Protein AF-A0A839WJI5-F1 (afdb_monomer)

pLDDT: mean 85.2, std 19.06, range [42.03, 98.69]

Radius of gyration: 20.78 Å; Cα contacts (8 Å, |Δi|>4): 48; chains: 1; bounding box: 55×34×56 Å

Mean predicted aligned error: 10.09 Å

Structure (mmCIF, N/CA/C/O backbone):
data_AF-A0A839WJI5-F1
#
_entry.id   AF-A0A839WJI5-F1
#
loop_
_atom_site.group_PDB
_atom_site.id
_atom_site.type_symbol
_atom_site.label_atom_id
_atom_site.label_alt_id
_atom_site.label_comp_id
_atom_site.label_asym_id
_atom_site.label_entity_id
_atom_site.label_seq_id
_atom_site.pdbx_PDB_ins_code
_atom_site.Cartn_x
_atom_site.Cartn_y
_atom_site.Cartn_z
_atom_site.occupancy
_atom_site.B_iso_or_equiv
_atom_site.auth_seq_id
_atom_site.auth_comp_id
_atom_site.auth_asym_id
_atom_site.auth_atom_id
_atom_site.pdbx_PDB_model_num
ATOM 1 N N . MET A 1 1 ? -25.683 6.630 10.685 1.00 57.75 1 MET A N 1
ATOM 2 C CA . MET A 1 1 ? -24.853 7.140 9.573 1.00 57.75 1 MET A CA 1
ATOM 3 C C . MET A 1 1 ? -23.669 6.210 9.423 1.00 57.75 1 MET A C 1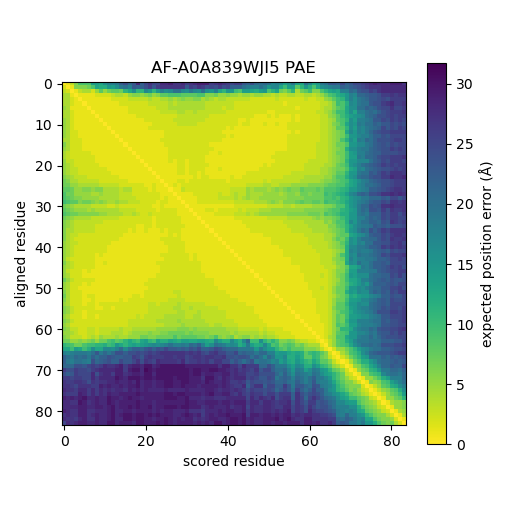
ATOM 5 O O . MET A 1 1 ? -23.229 5.673 10.437 1.00 57.75 1 MET A O 1
ATOM 9 N N . ALA A 1 2 ? -23.222 5.950 8.194 1.00 63.03 2 ALA A N 1
ATOM 10 C CA . ALA A 1 2 ? -21.978 5.220 7.992 1.00 63.03 2 ALA A CA 1
ATOM 11 C C . ALA A 1 2 ? -20.839 5.971 8.696 1.00 63.03 2 ALA A C 1
ATOM 13 O O . ALA A 1 2 ? -20.884 7.192 8.831 1.00 63.03 2 ALA A O 1
ATOM 14 N N . ASP A 1 3 ? -19.866 5.235 9.218 1.00 86.06 3 ASP A N 1
ATOM 15 C CA . ASP A 1 3 ? -18.728 5.843 9.891 1.00 86.06 3 ASP A CA 1
ATOM 16 C C . ASP A 1 3 ? -17.810 6.430 8.812 1.00 86.06 3 ASP A C 1
ATOM 18 O O . ASP A 1 3 ? -16.999 5.716 8.221 1.00 86.06 3 ASP A O 1
ATOM 22 N N . ASP A 1 4 ? -18.000 7.713 8.493 1.00 90.81 4 ASP A N 1
ATOM 23 C CA . ASP A 1 4 ? -17.281 8.405 7.415 1.00 90.81 4 ASP A CA 1
ATOM 24 C C . ASP A 1 4 ? -15.759 8.296 7.581 1.00 90.81 4 ASP A C 1
ATOM 26 O O . ASP A 1 4 ? -15.015 8.279 6.599 1.00 90.81 4 ASP A O 1
ATOM 30 N N . VAL A 1 5 ? -15.274 8.153 8.820 1.00 91.06 5 VAL A N 1
ATOM 31 C CA . VAL A 1 5 ? -13.859 7.889 9.102 1.00 91.06 5 VAL A CA 1
ATOM 32 C C . VAL A 1 5 ? -13.451 6.525 8.545 1.00 91.06 5 VAL A C 1
ATOM 34 O O . VAL A 1 5 ? -12.457 6.437 7.823 1.00 91.06 5 VAL A O 1
ATOM 37 N N . LEU A 1 6 ? -14.220 5.469 8.823 1.00 94.94 6 LEU A N 1
ATOM 38 C CA . LEU A 1 6 ? -13.940 4.125 8.307 1.00 94.94 6 LEU A CA 1
ATOM 39 C C . LEU A 1 6 ? -14.074 4.056 6.783 1.00 94.94 6 LEU A C 1
ATOM 41 O O . LEU A 1 6 ? -13.222 3.448 6.139 1.00 94.94 6 LEU A O 1
ATOM 45 N N . LEU A 1 7 ? -15.080 4.716 6.201 1.00 96.19 7 LEU A N 1
ATOM 46 C CA . LEU A 1 7 ? -15.251 4.777 4.744 1.00 96.19 7 LEU A CA 1
ATOM 47 C C . LEU A 1 7 ? -14.056 5.450 4.060 1.00 96.19 7 LEU A C 1
ATOM 49 O O . LEU A 1 7 ? -13.504 4.919 3.096 1.00 96.19 7 LEU A O 1
ATOM 53 N N . ASN A 1 8 ? -13.597 6.585 4.590 1.00 95.00 8 ASN A N 1
ATOM 54 C CA . ASN A 1 8 ? -12.438 7.288 4.043 1.00 95.00 8 ASN A CA 1
ATOM 55 C C . ASN A 1 8 ? -11.145 6.468 4.161 1.00 95.00 8 ASN A C 1
ATOM 57 O O . ASN A 1 8 ? -10.306 6.484 3.251 1.00 95.00 8 ASN A O 1
ATOM 61 N N . LYS A 1 9 ? -10.971 5.728 5.262 1.00 96.25 9 LYS A N 1
ATOM 62 C CA . LYS A 1 9 ? -9.814 4.842 5.445 1.00 96.25 9 LYS A CA 1
ATOM 63 C C . LYS A 1 9 ? -9.874 3.631 4.514 1.00 96.25 9 LYS A C 1
ATOM 65 O O . LYS A 1 9 ? -8.863 3.341 3.880 1.00 96.25 9 LYS A O 1
ATOM 70 N N . ALA A 1 10 ? -11.040 3.014 4.325 1.00 97.81 10 ALA A N 1
ATOM 71 C CA . ALA A 1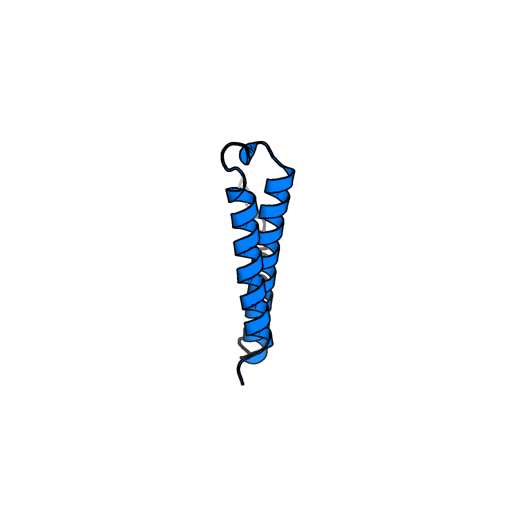 10 ? -11.229 1.943 3.345 1.00 97.81 10 ALA A CA 1
ATOM 72 C C . ALA A 1 10 ? -10.893 2.413 1.918 1.00 97.81 10 ALA A C 1
ATOM 74 O O . ALA A 1 10 ? -10.062 1.803 1.247 1.00 97.81 10 ALA A O 1
ATOM 75 N N . ALA A 1 11 ? -11.415 3.571 1.501 1.00 97.94 11 ALA A N 1
ATOM 76 C CA . ALA A 1 11 ? -11.093 4.155 0.199 1.00 97.94 11 ALA A CA 1
ATOM 77 C C . ALA A 1 11 ? -9.590 4.470 0.050 1.00 97.94 11 ALA A C 1
ATOM 79 O O . ALA A 1 11 ? -9.027 4.395 -1.044 1.00 97.94 11 ALA A O 1
ATOM 80 N N . THR A 1 12 ? -8.914 4.824 1.147 1.00 98.12 12 THR A N 1
ATOM 81 C CA . THR A 1 12 ? -7.456 5.019 1.157 1.00 98.12 12 THR A CA 1
ATOM 82 C C . THR A 1 12 ? -6.716 3.703 0.931 1.00 98.12 12 THR A C 1
ATOM 84 O O . THR A 1 12 ? -5.841 3.657 0.067 1.00 98.12 12 THR A O 1
ATOM 87 N N . ILE A 1 13 ? -7.103 2.632 1.633 1.00 98.62 13 ILE A N 1
ATOM 88 C CA . ILE A 1 13 ? -6.536 1.288 1.454 1.00 98.62 13 ILE A CA 1
ATOM 89 C C . ILE A 1 13 ? -6.685 0.840 -0.002 1.00 98.62 13 ILE A C 1
ATOM 91 O O . ILE A 1 13 ? -5.697 0.455 -0.624 1.00 98.62 13 ILE A O 1
ATOM 95 N N . GLU A 1 14 ? -7.887 0.945 -0.571 1.00 98.56 14 GLU A N 1
ATOM 96 C CA . GLU A 1 14 ? -8.161 0.536 -1.954 1.00 98.56 14 GLU A CA 1
ATOM 97 C C . GLU A 1 14 ? -7.279 1.275 -2.965 1.00 98.56 14 GLU A C 1
ATOM 99 O O . GLU A 1 14 ? -6.669 0.651 -3.838 1.00 98.56 14 GLU A O 1
ATOM 104 N N . ARG A 1 15 ? -7.154 2.603 -2.830 1.00 98.69 15 ARG A N 1
ATOM 105 C CA . ARG A 1 15 ? -6.284 3.402 -3.705 1.00 98.69 15 ARG A CA 1
ATOM 106 C C . ARG A 1 15 ? -4.823 2.990 -3.571 1.00 98.69 15 ARG A C 1
ATOM 108 O O . ARG A 1 15 ? -4.165 2.817 -4.591 1.00 98.69 15 ARG A O 1
ATOM 115 N N . CYS A 1 16 ? -4.324 2.826 -2.350 1.00 98.69 16 CYS A N 1
ATOM 116 C CA . CYS A 1 16 ? -2.943 2.426 -2.096 1.00 98.69 16 CYS A CA 1
ATOM 117 C C . CYS A 1 16 ? -2.635 1.036 -2.671 1.00 98.69 16 CYS A C 1
ATOM 119 O O . CYS A 1 16 ? -1.661 0.877 -3.403 1.00 98.69 16 CYS A O 1
ATOM 121 N N . VAL A 1 17 ? -3.499 0.047 -2.433 1.00 98.69 17 VAL A N 1
ATOM 122 C CA . VAL A 1 17 ? -3.340 -1.304 -2.996 1.00 98.69 17 VAL A CA 1
ATOM 123 C C . VAL A 1 17 ? -3.374 -1.269 -4.524 1.00 98.69 17 VAL A C 1
ATOM 125 O O . VAL A 1 17 ? -2.539 -1.903 -5.169 1.00 98.69 17 VAL A O 1
ATOM 128 N N . ARG A 1 18 ? -4.297 -0.502 -5.119 1.00 98.69 18 ARG A N 1
ATOM 129 C CA . ARG A 1 18 ? -4.347 -0.319 -6.574 1.00 98.69 18 ARG A CA 1
ATOM 130 C C . ARG A 1 18 ? -3.047 0.283 -7.106 1.00 98.69 18 ARG A C 1
ATOM 132 O O . ARG A 1 18 ? -2.490 -0.265 -8.049 1.00 98.69 18 ARG A O 1
ATOM 139 N N . ARG A 1 19 ? -2.535 1.352 -6.488 1.00 98.62 19 ARG A N 1
ATOM 140 C CA . ARG A 1 19 ? -1.268 1.981 -6.895 1.00 98.62 19 ARG A CA 1
ATOM 141 C C . ARG A 1 19 ? -0.091 1.015 -6.810 1.00 98.62 19 ARG A C 1
ATOM 143 O O . ARG A 1 19 ? 0.666 0.923 -7.763 1.00 98.62 19 ARG A O 1
ATOM 150 N N . ALA A 1 20 ? 0.030 0.245 -5.729 1.00 98.44 20 ALA A N 1
ATOM 151 C CA . ALA A 1 20 ? 1.094 -0.753 -5.610 1.00 98.44 20 ALA A CA 1
ATOM 152 C C . ALA A 1 20 ? 1.045 -1.796 -6.744 1.00 98.44 20 ALA A C 1
ATOM 154 O O . ALA A 1 20 ? 2.078 -2.178 -7.289 1.00 98.44 20 ALA A O 1
ATOM 155 N N . ARG A 1 21 ? -0.162 -2.224 -7.140 1.00 98.31 21 ARG A N 1
ATOM 156 C CA . ARG A 1 21 ? -0.354 -3.139 -8.276 1.00 98.31 21 ARG A CA 1
ATOM 157 C C . ARG A 1 21 ? -0.035 -2.487 -9.617 1.00 98.31 21 ARG A C 1
ATOM 159 O O . ARG A 1 21 ? 0.548 -3.151 -10.462 1.00 98.31 21 ARG A O 1
ATOM 166 N N . GLU A 1 22 ? -0.397 -1.220 -9.813 1.00 98.38 22 GLU A N 1
ATOM 167 C CA . GLU A 1 22 ? -0.049 -0.451 -11.018 1.00 98.38 22 GLU A CA 1
ATOM 168 C C . GLU A 1 22 ? 1.469 -0.315 -11.172 1.00 98.38 22 GLU A C 1
ATOM 170 O O . GLU A 1 22 ? 1.993 -0.547 -12.262 1.00 98.38 22 GLU A O 1
ATOM 175 N N . GLU A 1 23 ? 2.179 -0.021 -10.077 1.00 98.00 23 GLU A N 1
ATOM 176 C CA . GLU A 1 23 ? 3.641 0.060 -10.087 1.00 98.00 23 GLU A CA 1
ATOM 177 C C . GLU A 1 23 ? 4.284 -1.266 -10.475 1.00 98.00 23 GLU A C 1
ATOM 179 O O . GLU A 1 23 ? 5.260 -1.249 -11.211 1.00 98.00 23 GLU A O 1
ATOM 184 N N . TYR A 1 24 ? 3.736 -2.409 -10.059 1.00 96.62 24 TYR A N 1
ATOM 185 C CA . TYR A 1 24 ? 4.203 -3.722 -10.516 1.00 96.62 24 TYR A CA 1
ATOM 186 C C . TYR A 1 24 ? 3.834 -3.990 -11.985 1.00 96.62 24 TYR A C 1
ATOM 188 O O . TYR A 1 24 ? 4.687 -4.353 -12.793 1.00 96.62 24 TYR A O 1
ATOM 196 N N . ALA A 1 25 ? 2.572 -3.760 -12.352 1.00 97.38 25 ALA A N 1
ATOM 197 C CA . ALA A 1 25 ? 2.010 -4.120 -13.653 1.00 97.38 25 ALA A CA 1
ATOM 198 C C . ALA A 1 25 ? 2.544 -3.288 -14.828 1.00 97.38 25 ALA A C 1
ATOM 200 O O . ALA A 1 25 ? 2.428 -3.725 -15.970 1.00 97.38 25 ALA A O 1
ATOM 201 N N . ARG A 1 26 ? 3.117 -2.106 -14.570 1.00 96.00 26 ARG A N 1
ATOM 202 C CA . ARG A 1 26 ? 3.653 -1.221 -15.616 1.00 96.00 26 ARG A CA 1
ATOM 203 C C . ARG A 1 26 ? 4.697 -1.904 -16.511 1.00 96.00 26 ARG A C 1
ATOM 205 O O . ARG A 1 26 ? 4.701 -1.674 -17.711 1.00 96.00 26 ARG A O 1
ATOM 212 N N . ASP A 1 27 ? 5.554 -2.722 -15.918 1.00 94.88 27 ASP A N 1
ATOM 213 C CA . ASP A 1 27 ? 6.471 -3.649 -16.586 1.00 94.88 27 ASP A CA 1
ATOM 214 C C . ASP A 1 27 ? 6.978 -4.644 -15.526 1.00 94.88 27 ASP A C 1
ATOM 216 O O . ASP A 1 27 ? 7.853 -4.280 -14.730 1.00 94.88 27 ASP A O 1
ATOM 220 N N . PRO A 1 28 ? 6.385 -5.849 -15.446 1.00 94.56 28 PRO A N 1
ATOM 221 C CA . PRO A 1 28 ? 6.778 -6.877 -14.485 1.00 94.56 28 PRO A CA 1
ATOM 222 C C . PRO A 1 28 ? 8.143 -7.509 -14.766 1.00 94.56 28 PRO A C 1
ATOM 224 O O . PRO A 1 28 ? 8.753 -8.037 -13.840 1.00 94.56 28 PRO A O 1
ATOM 227 N N . ALA A 1 29 ? 8.613 -7.483 -16.019 1.00 97.31 29 ALA A N 1
ATOM 228 C CA . ALA A 1 29 ? 9.858 -8.142 -16.405 1.00 97.31 29 ALA A CA 1
ATOM 229 C C . ALA A 1 29 ? 11.080 -7.395 -15.856 1.00 97.31 29 ALA A C 1
ATOM 231 O O . ALA A 1 29 ? 12.041 -8.026 -15.431 1.00 97.31 29 ALA A O 1
ATOM 232 N N . THR A 1 30 ? 11.011 -6.062 -15.812 1.00 96.38 30 THR A N 1
ATOM 233 C CA . THR A 1 30 ? 12.086 -5.189 -15.303 1.00 96.38 30 THR A CA 1
ATOM 234 C C . THR A 1 30 ? 11.860 -4.713 -13.868 1.00 96.38 30 THR A C 1
ATOM 236 O O . THR A 1 30 ? 12.721 -4.059 -13.284 1.00 96.38 30 THR A O 1
ATOM 239 N N . PHE A 1 31 ? 10.717 -5.047 -13.257 1.00 96.88 31 PHE A N 1
ATOM 240 C CA . PHE A 1 31 ? 10.362 -4.560 -11.921 1.00 96.88 31 PHE A CA 1
ATOM 241 C C . PHE A 1 31 ? 11.401 -4.921 -10.851 1.00 96.88 31 PHE A C 1
ATOM 243 O O . PHE A 1 31 ? 11.607 -4.140 -9.928 1.00 96.88 31 PHE A O 1
ATOM 250 N N . GLY A 1 32 ? 12.063 -6.078 -10.974 1.00 97.12 32 GLY A N 1
ATOM 251 C CA . GLY A 1 32 ? 13.115 -6.525 -10.052 1.00 97.12 32 GLY A CA 1
ATOM 252 C C . GLY A 1 32 ? 14.373 -5.649 -10.049 1.00 97.12 32 GLY A C 1
ATOM 253 O O . GLY A 1 32 ? 15.056 -5.590 -9.027 1.00 97.12 32 GLY A O 1
ATOM 254 N N . ASP A 1 33 ? 14.616 -4.914 -11.133 1.00 97.69 33 ASP A N 1
ATOM 255 C CA . ASP A 1 33 ? 15.790 -4.052 -11.301 1.00 97.69 33 ASP A CA 1
ATOM 256 C C . ASP A 1 33 ? 15.446 -2.555 -11.156 1.00 97.69 33 ASP A C 1
ATOM 258 O O . ASP A 1 33 ? 16.318 -1.728 -10.892 1.00 97.69 33 ASP A O 1
ATOM 262 N N . ASP A 1 34 ? 14.167 -2.183 -11.277 1.00 97.69 34 ASP A N 1
ATOM 263 C CA . ASP A 1 34 ? 13.697 -0.809 -11.070 1.00 97.69 34 ASP A CA 1
ATOM 264 C C . ASP A 1 34 ? 13.362 -0.543 -9.591 1.00 97.69 34 ASP A C 1
ATOM 266 O O . ASP A 1 34 ? 12.214 -0.642 -9.141 1.00 97.69 34 ASP A O 1
ATOM 270 N N . HIS A 1 35 ? 14.384 -0.166 -8.818 1.00 97.75 35 HIS A N 1
ATOM 271 C CA . HIS A 1 35 ? 14.234 0.148 -7.393 1.00 97.75 35 HIS A CA 1
ATOM 272 C C . HIS A 1 35 ? 13.310 1.339 -7.115 1.00 97.75 35 HIS A C 1
ATOM 274 O O . HIS A 1 35 ? 12.646 1.366 -6.083 1.00 97.75 35 HIS A O 1
ATOM 280 N N . THR A 1 36 ? 13.189 2.294 -8.042 1.00 97.88 36 THR A N 1
ATOM 281 C CA . THR A 1 36 ? 12.286 3.440 -7.847 1.00 97.88 36 THR A CA 1
ATOM 282 C C . THR A 1 36 ? 10.829 2.975 -7.841 1.00 97.88 36 THR A C 1
ATOM 284 O O . THR A 1 36 ? 10.034 3.401 -6.998 1.00 97.88 36 THR A O 1
ATOM 287 N N . ARG A 1 37 ? 10.468 2.057 -8.746 1.00 97.62 37 ARG A N 1
ATOM 288 C CA . ARG A 1 37 ? 9.127 1.450 -8.771 1.00 97.62 37 ARG A CA 1
ATOM 289 C C . ARG A 1 37 ? 8.889 0.515 -7.590 1.00 97.62 37 ARG A C 1
ATOM 291 O O . ARG A 1 37 ? 7.776 0.492 -7.061 1.00 97.62 37 ARG A O 1
ATOM 298 N N . GLN A 1 38 ? 9.908 -0.216 -7.140 1.00 98.44 38 GLN A N 1
ATOM 299 C CA . GLN A 1 38 ? 9.809 -1.026 -5.920 1.00 98.44 38 GLN A CA 1
ATOM 300 C C . GLN A 1 38 ? 9.514 -0.159 -4.697 1.00 98.44 38 GLN A C 1
ATOM 302 O O . GLN A 1 38 ? 8.560 -0.441 -3.970 1.00 98.44 38 GLN A O 1
ATOM 307 N N . ASP A 1 39 ? 10.262 0.927 -4.511 1.00 98.50 39 ASP A N 1
ATOM 308 C CA . ASP A 1 39 ? 10.063 1.861 -3.404 1.00 98.50 39 ASP A CA 1
ATOM 309 C C . ASP A 1 39 ? 8.664 2.483 -3.448 1.00 98.50 39 ASP A C 1
ATOM 311 O O . ASP A 1 39 ? 7.971 2.550 -2.429 1.00 98.50 39 ASP A O 1
ATOM 315 N N . ALA A 1 40 ? 8.186 2.860 -4.637 1.00 98.31 40 ALA A N 1
ATOM 316 C CA . ALA A 1 40 ? 6.827 3.358 -4.818 1.00 98.31 40 ALA A CA 1
ATOM 317 C C . ALA A 1 40 ? 5.759 2.308 -4.451 1.00 98.31 40 ALA A C 1
ATOM 319 O O . ALA A 1 40 ? 4.770 2.636 -3.782 1.00 98.31 40 ALA A O 1
ATOM 320 N N . ALA A 1 41 ? 5.939 1.044 -4.845 1.00 98.38 41 ALA A N 1
ATOM 321 C CA . ALA A 1 41 ? 5.020 -0.040 -4.500 1.00 98.38 41 ALA A CA 1
ATOM 322 C C . ALA A 1 41 ? 5.009 -0.315 -2.986 1.00 98.38 41 ALA A C 1
ATOM 324 O O . ALA A 1 41 ? 3.936 -0.374 -2.376 1.00 98.38 41 ALA A O 1
ATOM 325 N N . ILE A 1 42 ? 6.189 -0.410 -2.367 1.00 98.44 42 ILE A N 1
ATOM 326 C CA . ILE A 1 42 ? 6.361 -0.626 -0.924 1.00 98.44 42 ILE A CA 1
ATOM 327 C C . ILE A 1 42 ? 5.717 0.512 -0.131 1.00 98.44 42 ILE A C 1
ATOM 329 O O . ILE A 1 42 ? 4.944 0.255 0.793 1.00 98.44 42 ILE A O 1
ATOM 333 N N . LEU A 1 43 ? 5.962 1.764 -0.521 1.00 98.69 43 LEU A N 1
ATOM 334 C CA . LEU A 1 43 ? 5.395 2.937 0.139 1.00 98.69 43 LEU A CA 1
ATOM 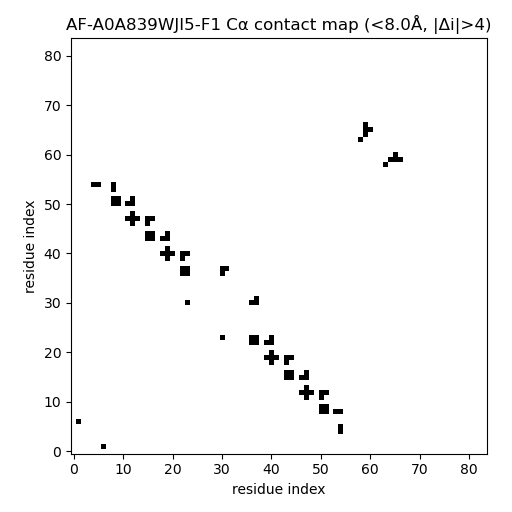335 C C . LEU A 1 43 ? 3.862 2.934 0.101 1.00 98.69 43 LEU A C 1
ATOM 337 O O . LEU A 1 43 ? 3.202 3.286 1.080 1.00 98.69 43 LEU A O 1
ATOM 341 N N . ASN A 1 44 ? 3.267 2.516 -1.016 1.00 98.69 44 ASN A N 1
ATOM 342 C CA . ASN A 1 44 ? 1.817 2.375 -1.104 1.00 98.69 44 ASN A CA 1
ATOM 343 C C . ASN A 1 44 ? 1.290 1.253 -0.194 1.00 98.69 44 ASN A C 1
ATOM 345 O O . ASN A 1 44 ? 0.270 1.446 0.467 1.00 98.69 44 ASN A O 1
ATOM 349 N N . ILE A 1 45 ? 1.989 0.120 -0.088 1.00 98.50 45 ILE A N 1
ATOM 350 C CA . ILE A 1 45 ? 1.617 -0.958 0.843 1.00 98.50 45 ILE A CA 1
ATOM 351 C C . ILE A 1 45 ? 1.703 -0.476 2.300 1.00 98.50 45 ILE A C 1
ATOM 353 O O . ILE A 1 45 ? 0.773 -0.704 3.073 1.00 98.50 45 ILE A O 1
ATOM 357 N N . GLN A 1 46 ? 2.764 0.245 2.672 1.00 98.69 46 GLN A N 1
ATOM 358 C CA . GLN A 1 46 ? 2.918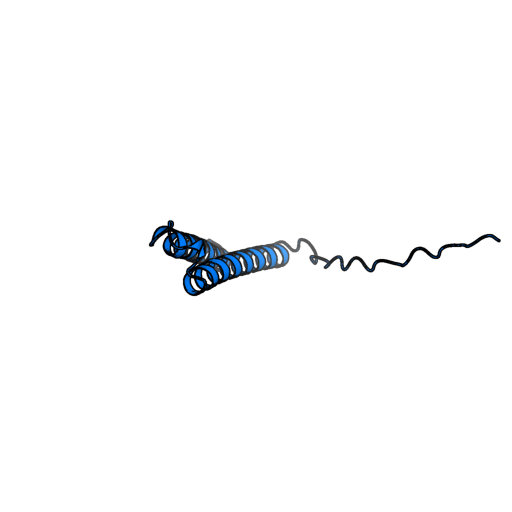 0.821 4.014 1.00 98.69 46 GLN A CA 1
ATOM 359 C C . GLN A 1 46 ? 1.754 1.757 4.368 1.00 98.69 46 GLN A C 1
ATOM 361 O O . GLN A 1 46 ? 1.136 1.597 5.420 1.00 98.69 46 GLN A O 1
ATOM 366 N N . ARG A 1 47 ? 1.375 2.659 3.454 1.00 98.62 47 ARG A N 1
ATOM 367 C CA . ARG A 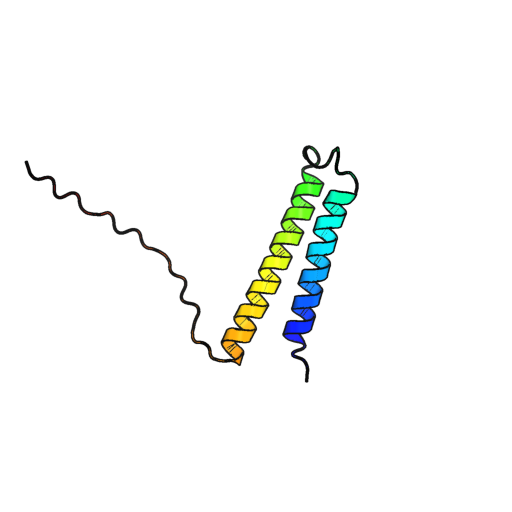1 47 ? 0.229 3.569 3.637 1.00 98.62 47 ARG A CA 1
ATOM 368 C C . ARG A 1 47 ? -1.103 2.833 3.793 1.00 98.62 47 ARG A C 1
ATOM 370 O O . ARG A 1 47 ? -1.947 3.250 4.586 1.00 98.62 47 ARG A O 1
ATOM 377 N N . ALA A 1 48 ? -1.305 1.732 3.067 1.00 98.62 48 ALA A N 1
ATOM 378 C CA . ALA A 1 48 ? -2.488 0.890 3.246 1.00 98.62 48 ALA A CA 1
ATOM 379 C C . ALA A 1 48 ? -2.521 0.263 4.652 1.00 98.62 48 ALA A C 1
ATOM 381 O O . ALA A 1 48 ? -3.559 0.283 5.316 1.00 98.62 48 ALA A O 1
ATOM 382 N N . CYS A 1 49 ? -1.382 -0.238 5.138 1.00 98.56 49 CYS A N 1
ATOM 383 C CA . CYS A 1 49 ? -1.264 -0.784 6.489 1.00 98.56 49 CYS A CA 1
ATOM 384 C C . CYS A 1 49 ? -1.536 0.273 7.569 1.00 98.56 49 CYS A C 1
ATOM 386 O O . CYS A 1 49 ? -2.256 -0.007 8.525 1.00 98.56 49 CYS A O 1
ATOM 388 N N . GLU A 1 50 ? -1.019 1.492 7.415 1.00 98.38 50 GLU A N 1
ATOM 389 C CA . GLU A 1 50 ? -1.297 2.608 8.331 1.00 98.38 50 GLU A CA 1
ATOM 390 C C . GLU A 1 50 ? -2.792 2.945 8.380 1.00 98.38 50 GLU A C 1
ATOM 392 O O . GLU A 1 50 ? -3.368 3.040 9.463 1.00 98.38 50 GLU A O 1
ATOM 397 N N . ALA A 1 51 ? -3.458 3.030 7.224 1.00 98.06 51 ALA A N 1
ATOM 398 C CA . ALA A 1 51 ? -4.899 3.269 7.172 1.00 98.06 51 ALA A CA 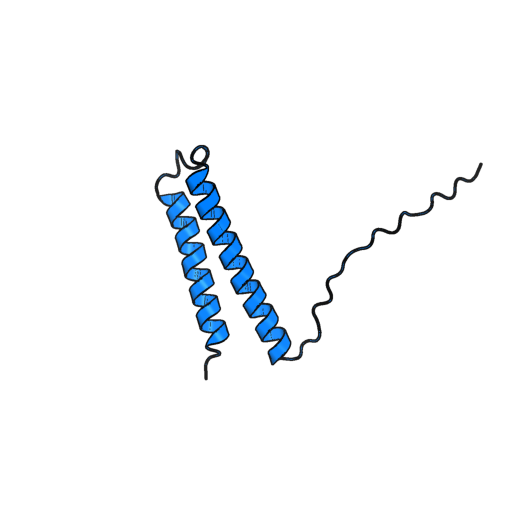1
ATOM 399 C C . ALA A 1 51 ? -5.706 2.152 7.864 1.00 98.06 51 ALA A C 1
ATOM 401 O O . ALA A 1 51 ? -6.690 2.442 8.548 1.00 98.06 51 ALA A O 1
ATOM 402 N N . ALA A 1 52 ? -5.275 0.893 7.745 1.00 98.00 52 ALA A N 1
ATOM 403 C CA . ALA A 1 52 ? -5.895 -0.234 8.440 1.00 98.00 52 ALA A CA 1
ATOM 404 C C . ALA A 1 52 ? -5.666 -0.183 9.963 1.00 98.00 52 ALA A C 1
ATOM 406 O O . ALA A 1 52 ? -6.585 -0.452 10.741 1.00 98.00 52 ALA A O 1
ATOM 407 N N . LEU A 1 53 ? -4.466 0.206 10.407 1.00 96.69 53 LEU A N 1
ATOM 408 C CA . LEU A 1 53 ? -4.168 0.414 11.826 1.00 96.69 53 LEU A CA 1
ATOM 409 C C . LEU A 1 53 ? -5.019 1.542 12.414 1.00 96.69 53 LEU A C 1
ATOM 411 O O . LEU A 1 53 ? -5.572 1.380 13.502 1.00 96.69 53 LEU A O 1
ATOM 415 N N . ASP A 1 54 ? -5.177 2.647 11.688 1.00 95.38 54 ASP A N 1
ATOM 416 C CA . ASP A 1 54 ? -6.032 3.763 12.093 1.00 95.38 54 ASP A CA 1
ATOM 417 C C . ASP A 1 54 ? -7.498 3.337 12.236 1.00 95.38 54 ASP A C 1
ATOM 419 O O . ASP A 1 54 ? -8.149 3.708 13.215 1.00 95.38 54 ASP A O 1
ATOM 423 N N . MET A 1 55 ? -8.015 2.516 11.310 1.00 95.31 55 MET A N 1
ATOM 424 C CA . MET A 1 55 ? -9.359 1.933 11.429 1.00 95.31 55 MET A CA 1
ATOM 425 C C . MET A 1 55 ? -9.497 1.090 12.696 1.00 95.31 55 MET A C 1
ATOM 427 O O . MET A 1 55 ? -10.462 1.251 13.442 1.00 95.31 55 MET A O 1
ATOM 431 N N . GLY A 1 56 ? -8.524 0.215 12.965 1.00 93.00 56 GLY A N 1
ATOM 432 C CA . GLY A 1 56 ? -8.515 -0.608 14.173 1.00 93.00 56 GLY A CA 1
ATOM 433 C C . GLY A 1 56 ? -8.506 0.240 15.446 1.00 93.00 56 GLY A C 1
ATOM 434 O O . GLY A 1 56 ? -9.285 -0.008 16.364 1.00 93.00 56 GLY A O 1
ATOM 435 N N . GLN A 1 57 ? -7.683 1.290 15.491 1.00 91.69 57 GLN A N 1
ATOM 436 C CA . GLN A 1 57 ? -7.646 2.221 16.622 1.00 91.69 57 GLN A CA 1
ATOM 437 C C . GLN A 1 57 ? -8.968 2.971 16.803 1.00 91.69 57 GLN A C 1
ATOM 439 O O . GLN A 1 57 ? -9.416 3.149 17.937 1.00 91.69 57 GLN A O 1
ATOM 444 N N . HIS A 1 58 ? -9.588 3.413 15.707 1.00 92.31 58 HIS A N 1
ATOM 445 C CA . HIS A 1 58 ? -10.889 4.078 15.735 1.00 92.31 58 HIS A CA 1
ATOM 446 C C . HIS A 1 58 ? -11.967 3.164 16.319 1.00 92.31 58 HIS A C 1
ATOM 448 O O . HIS A 1 58 ? -12.647 3.553 17.268 1.00 92.31 58 HIS A O 1
ATOM 454 N N . LEU A 1 59 ? -12.048 1.921 15.837 1.00 91.75 59 LEU A N 1
ATOM 455 C CA . LEU A 1 59 ? -12.985 0.917 16.344 1.00 91.75 59 LEU A CA 1
ATOM 456 C C . LEU A 1 59 ? -12.756 0.614 17.823 1.00 91.75 59 LEU A C 1
ATOM 458 O O . LEU A 1 59 ? -13.703 0.626 18.601 1.00 91.75 59 LEU A O 1
ATOM 462 N N . ILE A 1 60 ? -11.505 0.415 18.244 1.00 90.38 60 ILE A N 1
ATOM 463 C CA . ILE A 1 60 ? -11.193 0.145 19.651 1.00 90.38 60 ILE A CA 1
ATOM 464 C C . ILE A 1 60 ? -11.649 1.297 20.558 1.00 90.38 60 ILE A C 1
ATOM 466 O O . ILE A 1 60 ? -12.218 1.045 21.622 1.00 90.38 60 ILE A O 1
ATOM 470 N N . ARG A 1 61 ? -11.415 2.556 20.159 1.00 88.62 61 ARG A N 1
ATOM 471 C CA . ARG A 1 61 ? -11.847 3.732 20.935 1.00 88.62 61 ARG A CA 1
ATOM 472 C C . ARG A 1 61 ? -13.369 3.852 20.972 1.00 88.62 61 ARG A C 1
ATOM 474 O O . ARG A 1 61 ? -13.923 4.106 22.040 1.00 88.62 61 ARG A O 1
ATOM 481 N N . ARG A 1 62 ? -14.027 3.662 19.826 1.00 88.75 62 ARG A N 1
ATOM 482 C CA . ARG A 1 62 ? -15.483 3.774 19.679 1.00 88.75 62 ARG A CA 1
ATOM 483 C C . ARG A 1 62 ? -16.217 2.705 20.488 1.00 88.75 62 ARG A C 1
ATOM 485 O O . ARG A 1 62 ? -17.119 3.032 21.250 1.00 88.75 62 ARG A O 1
ATOM 492 N N . GLU A 1 63 ? -15.783 1.458 20.361 1.00 89.81 63 GLU A N 1
ATOM 493 C CA . GLU A 1 63 ? -16.405 0.292 20.996 1.00 89.81 63 GLU A CA 1
ATOM 494 C C . GLU A 1 63 ? -15.854 0.024 22.411 1.00 89.81 63 GLU A C 1
ATOM 496 O O . GLU A 1 63 ? -16.257 -0.925 23.078 1.00 89.81 63 GLU A O 1
ATOM 501 N N . ARG A 1 64 ? -14.921 0.863 22.891 1.00 83.56 64 ARG A N 1
ATOM 502 C CA . ARG A 1 64 ? -14.294 0.775 24.223 1.00 83.56 64 ARG A CA 1
ATOM 503 C C . ARG A 1 64 ? -13.705 -0.610 24.532 1.00 83.56 64 ARG A C 1
ATOM 505 O O . ARG A 1 64 ? -13.735 -1.052 25.677 1.00 83.56 64 ARG A O 1
ATOM 512 N N . ILE A 1 65 ? -13.087 -1.260 23.542 1.00 81.62 65 ILE A N 1
ATOM 513 C CA . ILE A 1 65 ? -12.559 -2.646 23.616 1.00 81.62 65 ILE A CA 1
ATOM 514 C C . ILE A 1 65 ? -11.306 -2.763 24.532 1.00 81.62 65 ILE A C 1
ATOM 516 O O . ILE A 1 65 ? -10.652 -3.799 24.620 1.00 81.62 65 ILE A O 1
ATOM 520 N N . GLY A 1 66 ? -10.971 -1.716 25.292 1.00 69.88 66 GLY A N 1
ATOM 521 C CA . GLY A 1 66 ? -9.754 -1.638 26.100 1.00 69.88 66 GLY A CA 1
ATOM 522 C C . GLY A 1 66 ? -8.523 -1.258 25.271 1.00 69.88 66 GLY A C 1
ATOM 523 O O . GLY A 1 66 ? -8.551 -1.208 24.045 1.00 69.88 66 GLY A O 1
ATOM 524 N N . ILE A 1 67 ? -7.422 -0.914 25.942 1.00 63.00 67 ILE A N 1
ATOM 525 C CA . ILE A 1 67 ? 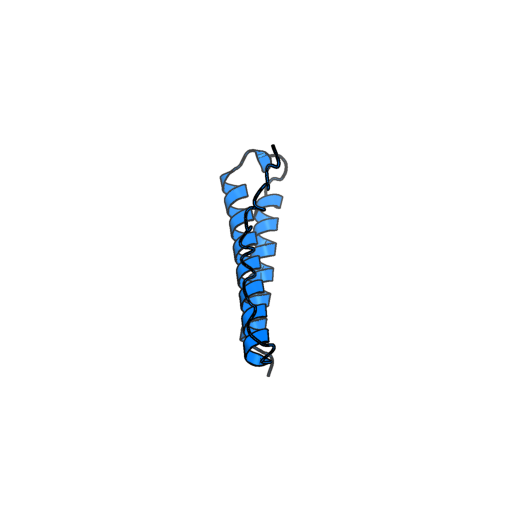-6.211 -0.407 25.279 1.00 63.00 67 ILE A CA 1
ATOM 526 C C . ILE A 1 67 ? -5.462 -1.578 24.615 1.00 63.00 67 ILE A C 1
ATOM 528 O O . ILE A 1 67 ? -5.159 -2.553 25.310 1.00 63.00 67 ILE A O 1
ATOM 532 N N . PRO A 1 68 ? -5.066 -1.489 23.328 1.00 58.25 68 PRO A N 1
ATOM 533 C CA . PRO A 1 68 ? -4.141 -2.441 22.734 1.00 58.25 68 PRO A CA 1
ATOM 534 C C . PRO A 1 68 ? -2.769 -2.235 23.386 1.00 58.25 68 PRO A C 1
ATOM 536 O O . PRO A 1 68 ? -1.981 -1.369 23.008 1.00 58.25 68 PRO A O 1
ATOM 539 N N . GLN A 1 69 ? -2.505 -3.005 24.439 1.00 56.38 69 GLN A N 1
ATOM 540 C CA . GLN A 1 69 ? -1.223 -3.033 25.132 1.00 56.38 69 GLN A CA 1
ATOM 541 C C . GLN A 1 69 ? -0.151 -3.525 24.155 1.00 56.38 69 GLN A C 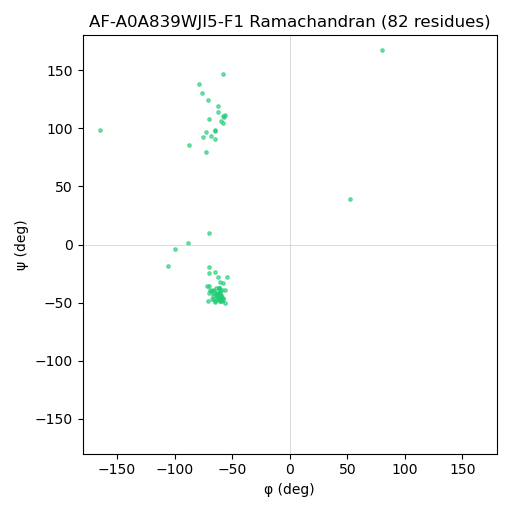1
ATOM 543 O O . GLN A 1 69 ? -0.166 -4.687 23.737 1.00 56.38 69 GLN A O 1
ATOM 548 N N . LYS A 1 70 ? 0.804 -2.657 23.797 1.00 50.62 70 LYS A N 1
ATOM 549 C CA . LYS A 1 70 ? 2.024 -3.084 23.107 1.00 50.62 70 LYS A CA 1
ATOM 550 C C . LYS A 1 70 ? 2.734 -4.089 24.012 1.00 50.62 70 LYS A C 1
ATOM 552 O O . LYS A 1 70 ? 3.330 -3.712 25.018 1.00 50.62 70 LYS A O 1
ATOM 557 N N . ARG A 1 71 ? 2.693 -5.377 23.663 1.00 45.88 71 ARG A N 1
ATOM 558 C CA . ARG A 1 71 ? 3.546 -6.383 24.301 1.00 45.88 71 ARG A CA 1
ATOM 559 C C . ARG A 1 71 ? 4.973 -6.188 23.800 1.00 45.88 71 ARG A C 1
ATOM 561 O O . ARG A 1 71 ? 5.444 -6.921 22.938 1.00 45.88 71 ARG A O 1
ATOM 568 N N . THR A 1 72 ? 5.683 -5.213 24.360 1.00 45.88 72 THR A N 1
ATOM 569 C CA . THR A 1 72 ? 7.144 -5.235 24.328 1.00 45.88 72 THR A CA 1
ATOM 570 C C . THR A 1 72 ? 7.568 -6.438 25.159 1.00 45.88 72 THR A C 1
ATOM 572 O O . THR A 1 72 ? 7.588 -6.395 26.390 1.00 45.88 72 THR A O 1
ATOM 575 N N . ARG A 1 73 ? 7.854 -7.559 24.492 1.00 45.00 73 ARG A N 1
ATOM 576 C CA . ARG A 1 73 ? 8.479 -8.723 25.116 1.00 45.00 73 ARG A CA 1
ATOM 577 C C . ARG A 1 73 ? 9.883 -8.305 25.547 1.00 45.00 73 ARG A C 1
ATOM 579 O O . ARG A 1 73 ? 10.837 -8.415 24.787 1.00 45.00 73 ARG A O 1
ATOM 586 N N . ARG A 1 74 ? 10.009 -7.812 26.781 1.00 49.34 74 ARG A N 1
ATOM 587 C CA . ARG A 1 74 ? 11.301 -7.673 27.452 1.00 49.34 74 ARG A CA 1
ATOM 588 C C . ARG A 1 74 ? 11.826 -9.089 27.654 1.00 49.34 74 ARG A C 1
ATOM 590 O O . ARG A 1 74 ? 11.374 -9.792 28.555 1.00 49.34 74 ARG A O 1
ATOM 597 N N . LEU A 1 75 ? 12.719 -9.533 26.772 1.00 50.81 75 LEU A N 1
ATOM 598 C CA . LEU A 1 75 ? 13.481 -10.759 26.976 1.00 50.81 75 LEU A CA 1
ATOM 599 C C . LEU A 1 75 ? 14.237 -10.582 28.297 1.00 50.81 75 LEU A C 1
ATOM 601 O O . LEU A 1 75 ? 15.175 -9.792 28.385 1.00 50.81 75 LEU A O 1
ATOM 605 N N . ARG A 1 76 ? 13.775 -11.246 29.363 1.00 45.50 76 ARG A N 1
ATOM 606 C CA . ARG A 1 76 ? 14.602 -11.417 30.556 1.00 45.50 76 ARG A CA 1
ATOM 607 C C . ARG A 1 76 ? 15.701 -12.402 30.158 1.00 45.50 76 ARG A C 1
ATOM 609 O O . ARG A 1 76 ? 15.348 -13.490 29.704 1.00 45.50 76 ARG A O 1
ATOM 616 N N . PRO A 1 77 ? 16.990 -12.067 30.304 1.00 50.91 77 PRO A N 1
ATOM 617 C CA . PRO A 1 77 ? 18.022 -13.079 30.191 1.00 50.91 77 PRO A CA 1
ATOM 618 C C . PRO A 1 77 ? 17.780 -14.094 31.309 1.00 50.91 77 PRO A C 1
ATOM 620 O O . PRO A 1 77 ? 17.741 -13.743 32.492 1.00 50.91 77 PRO A O 1
ATOM 623 N N . THR A 1 78 ? 17.542 -15.346 30.928 1.00 58.56 78 THR A N 1
ATOM 624 C CA . THR A 1 78 ? 17.552 -16.478 31.848 1.00 58.56 78 THR A CA 1
ATOM 625 C C . THR A 1 78 ? 18.937 -16.490 32.483 1.00 58.56 78 THR A C 1
ATOM 627 O O . THR A 1 78 ? 19.924 -16.718 31.786 1.00 58.56 78 THR A O 1
ATOM 630 N N . ARG A 1 79 ? 19.044 -16.171 33.782 1.00 54.56 79 ARG A N 1
ATOM 631 C CA . ARG A 1 79 ? 20.298 -16.369 34.517 1.00 54.56 79 ARG A CA 1
ATOM 632 C C . ARG A 1 79 ? 20.664 -17.844 34.362 1.00 54.56 79 ARG A C 1
ATOM 634 O O . ARG A 1 79 ? 19.956 -18.693 34.904 1.00 54.56 79 ARG A O 1
ATOM 641 N N . ARG A 1 80 ? 21.743 -18.141 33.632 1.00 51.72 80 ARG A N 1
ATOM 642 C CA . ARG A 1 80 ? 22.468 -19.398 33.803 1.00 51.72 80 ARG A CA 1
ATOM 643 C C . ARG A 1 80 ? 22.875 -19.440 35.274 1.00 51.72 80 ARG A C 1
ATOM 645 O O . ARG A 1 80 ? 23.666 -18.617 35.719 1.00 51.72 80 ARG A O 1
ATOM 652 N N . ARG A 1 81 ? 22.247 -20.325 36.047 1.00 51.19 81 ARG A N 1
ATOM 653 C CA . ARG A 1 81 ? 22.895 -20.871 37.235 1.00 51.19 81 ARG A CA 1
ATOM 654 C C . ARG A 1 81 ? 23.944 -21.825 36.683 1.00 51.19 81 ARG A C 1
ATOM 656 O O . ARG A 1 81 ? 23.592 -22.925 36.274 1.00 51.19 81 ARG A O 1
ATOM 663 N N . GLU A 1 82 ? 25.174 -21.349 36.568 1.00 54.34 82 GLU A N 1
ATOM 664 C CA . GLU A 1 82 ? 26.325 -22.244 36.559 1.00 54.34 82 GLU A CA 1
ATOM 665 C C . GLU A 1 82 ? 26.425 -22.787 37.989 1.00 54.34 82 GLU A C 1
ATOM 667 O O . GLU A 1 82 ? 26.594 -22.043 38.956 1.00 54.34 82 GLU A O 1
ATOM 672 N N . LEU A 1 83 ? 26.070 -24.065 38.108 1.00 53.19 83 LEU A N 1
ATOM 673 C CA . LEU A 1 83 ? 26.635 -24.955 39.106 1.00 53.19 83 LEU A CA 1
ATOM 674 C C . LEU A 1 83 ? 28.004 -25.366 38.552 1.00 53.19 83 LEU A C 1
ATOM 676 O O . LEU A 1 83 ? 28.083 -25.645 37.353 1.00 53.19 83 LEU A O 1
ATOM 680 N N . ASP A 1 84 ? 28.984 -25.393 39.455 1.00 42.03 84 ASP A N 1
ATOM 681 C CA . ASP A 1 84 ? 30.410 -25.745 39.322 1.00 42.03 84 ASP A CA 1
ATOM 682 C C . ASP A 1 84 ? 31.384 -24.559 39.233 1.00 42.03 84 ASP A C 1
ATOM 684 O O . ASP A 1 84 ? 31.439 -23.859 38.198 1.00 42.03 84 ASP A O 1
#

Secondary structure (DSSP, 8-state):
---HHHHHHHHHHHHHHHHHHHHHHT-TTTTTT-HHHHHHHHHHHHHHHHHHHHHHHHHHHHTT--------------------

Solvent-accessible surface area (backbone atoms only — not comparable to full-atom values): 4954 Å² total; per-residue (Å²): 128,80,60,63,68,52,53,53,30,50,56,47,28,53,51,21,51,49,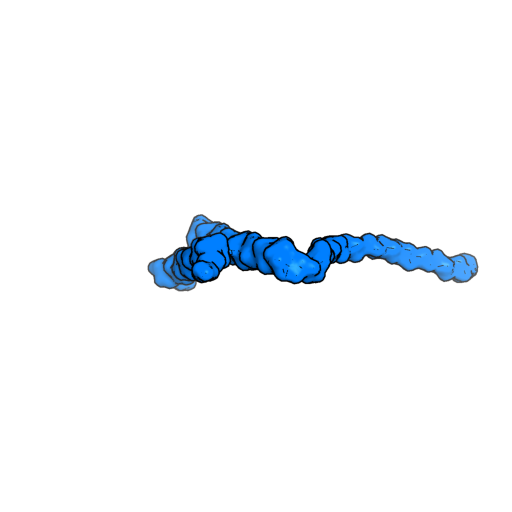48,24,49,50,48,43,66,75,47,62,87,54,39,89,76,36,60,70,45,45,50,53,21,51,52,22,49,51,52,22,52,49,34,51,50,52,44,51,52,50,48,33,64,74,70,60,72,60,81,88,74,79,78,76,78,76,79,70,81,77,77,76,77,78,80,132

Foldseek 3Di:
DPPVLLVVLVVLLVVLQVQLVCLCVVDVVCSVVPVVSVVSSVVSNVSSVVSVVVNVVVCCVVVVVDDPDPPPPPPDPDPPPDDD

Sequence (84 aa):
MADDVLLNKAATIERCVRRAREEYARDPATFGDDHTRQDAAILNIQRACEAALDMGQHLIRRERIGIPQKRTRRLRPTRRRELD